Protein 5K26 (pdb70)

InterPro domains:
  IPR000719 Protein kinase domain [PS50011] (117-379)
  IPR000719 Protein kinase domain [SM00220] (117-379)
  IPR001245 Serine-threonine/tyrosine-protein kinase, catalytic domain [PF07714] (118-376)
  IPR001245 Serine-threonine/tyrosine-protein kinase, catalytic domain [PR00109] (193-206)
  IPR001245 Serine-threonine/tyrosine-protein kinase, catalytic domain [PR00109] (231-249)
  IPR001245 Serine-threonine/tyrosine-protein kinase, catalytic domain [PR00109] (284-294)
  IPR001245 Serine-threonine/tyrosine-protein kinase, catalytic domain [PR00109] (303-325)
  IPR001245 Serine-threonine/tyrosine-protein kinase, catalytic domain [PR00109] (347-369)
  IPR001452 SH3 domain [PF14604] (48-100)
  IPR001452 SH3 domain [PR00452] (44-54)
  IPR001452 SH3 domain [PR00452] (58-73)
  IPR001452 SH3 domain [PR00452] (80-89)
  IPR001452 SH3 domain [PR00452] (91-103)
  IPR001452 SH3 domain [PS50002] (41-105)
  IPR001452 SH3 domain [SM00326] (44-104)
  IPR008271 Serine/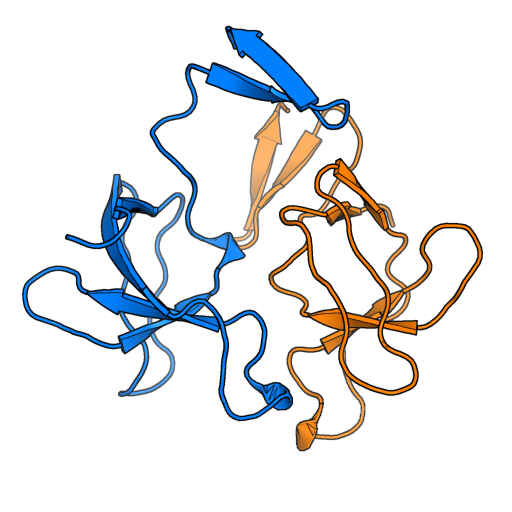threonine-protein kinase, active site [PS00108] (237-249)
  IPR011009 Protein kinase-like domain superfamily [SSF56112] (113-377)
  IPR016231 Mitogen-activated protein (MAP) kinase kinase kinase, MLK1-4 [PIRSF000556] (1-845)
  IPR017441 Protein kinase, ATP binding site [PS00107] (123-144)
  IPR035779 MLK1-3, SH3 domain [cd12059] (45-102)

GO terms:
  GO:0004672 protein kinase activity (F, TAS)
  GO:0004674 protein serine/threonine kinase activity (F, TAS)
  GO:0007254 JNK cascade (P, TAS)
  GO:0005829 cytosol (C, TAS)
  GO:0005515 protein binding (F, IPI)
  GO:0034451 centriolar satellite (C, IDA)
  GO:0005829 cytosol (C, IDA)
  GO:0004674 protein serine/threonine kinase activity (F, IDA)
  GO:0005813 centrosome (C, IDA)
  GO:0005874 microtubule (C, IDA)
  GO:0006468 protein phosphorylation (P, IDA)
  GO:0004706 JUN kinase kinase kinase activity (F, IMP)
  GO:0004709 MAP kinase kinase kinase activity (F, IMP)
  GO:0016020 membrane (C, HDA)
  GO:0044843 cell cycle G1/S phase transition (P, IMP)
  GO:0046330 positive regulation of JNK cascade (P, IMP)
  GO:0007017 microtubule-based process (P, IMP)
  GO:0007254 JNK cascade (P, IMP)
  GO:0000165 MAPK cascade (P, IMP)
  GO:0031435 mitogen-activated protein kinase kinase kinase binding (F, IPI)

Secondary structure (DSSP, 8-state):
---EEEESS-B--SSTTBPPB-TT-EEEEEES--SSGGGTTEEEEEETTEEEEEEGGGEESSSSSEEE-TTS-EEE-/-EEEE-S-B---STTBPPB-TT-EEEEEES--SSGGGTTEEEEEETTEEEEEEGGGEEE-SSSEEE-TTS-EEE-

Structure (mmCIF, N/CA/C/O backbone):
data_5K26
#
_entry.id   5K26
#
_cell.length_a   64.000
_cell.length_b   64.000
_cell.length_c   35.200
_cell.angle_alpha   90.00
_cell.angle_beta   90.00
_cell.angle_gamma   120.00
#
_symmetry.space_group_name_H-M   'P 31'
#
loop_
_entity.id
_entity.type
_entity.pdbx_description
1 polymer 'Mitogen-activated protein kinase kinase kinase 11,Chimera protein of MLK3-SH3 and MIP'
2 non-polymer '2-(N-MORPHOLINO)-ETHANESULFONIC ACID'
3 water water
#
loop_
_atom_site.group_PDB
_atom_site.id
_atom_site.type_symbol
_atom_site.label_atom_id
_atom_site.label_alt_id
_atom_site.label_comp_id
_atom_site.label_asym_id
_atom_site.label_entity_id
_atom_site.label_seq_id
_atom_site.pdbx_PDB_ins_code
_atom_site.Cartn_x
_atom_site.Cartn_y
_atom_site.Cartn_z
_atom_site.occupancy
_atom_site.B_iso_or_equiv
_atom_site.auth_seq_id
_atom_site.auth_comp_id
_atom_site.auth_asym_id
_atom_site.auth_atom_id
_atom_site.pdbx_PDB_model_num
ATOM 1 N N . ALA A 1 4 ? 37.709 55.873 9.727 1.00 44.94 42 ALA A N 1
ATOM 2 C CA . ALA A 1 4 ? 36.336 55.284 10.119 1.00 45.66 42 ALA A CA 1
ATOM 3 C C . ALA A 1 4 ? 35.478 54.420 9.025 1.00 39.49 42 ALA A C 1
ATOM 4 O O . ALA A 1 4 ? 35.671 54.363 7.789 1.00 60.11 42 ALA A O 1
ATOM 6 N N . ASN A 1 5 ? 34.425 53.840 9.531 1.00 23.65 43 ASN A N 1
ATOM 7 C CA . ASN A 1 5 ? 33.460 53.146 8.737 1.00 20.45 43 ASN A CA 1
ATOM 8 C C . ASN A 1 5 ? 32.190 53.962 8.712 1.00 16.67 43 ASN A C 1
ATOM 9 O O . ASN A 1 5 ? 31.903 54.734 9.639 1.00 17.91 43 ASN A O 1
ATOM 14 N N . PRO A 1 6 ? 31.284 53.628 7.789 1.00 17.04 44 PRO A N 1
ATOM 15 C CA . PRO A 1 6 ? 29.986 54.350 7.753 1.00 15.64 44 PRO A CA 1
ATOM 16 C C . PRO A 1 6 ? 29.137 54.057 9.031 1.00 12.96 44 PRO A C 1
ATOM 17 O O . PRO A 1 6 ? 29.129 52.926 9.505 1.00 15.42 44 PRO A O 1
ATOM 21 N N . VAL A 1 7 ? 28.436 55.084 9.476 1.00 12.06 45 VAL A N 1
ATOM 22 C CA . VAL A 1 7 ? 27.575 54.964 10.652 1.00 11.62 45 VAL A CA 1
ATOM 23 C C . VAL A 1 7 ? 26.139 55.033 10.227 1.00 10.55 45 VAL A C 1
ATOM 24 O O . VAL A 1 7 ? 25.693 56.086 9.674 1.00 12.94 45 VAL A O 1
ATOM 28 N N . TRP A 1 8 ? 25.393 54.003 10.461 1.00 10.11 46 TRP A N 1
ATOM 29 C CA . TRP A 1 8 ? 23.997 53.913 10.148 1.00 10.86 46 TRP A CA 1
ATOM 30 C C . TRP A 1 8 ? 23.118 54.078 11.411 1.00 10.85 46 TRP A C 1
ATOM 31 O O . TRP A 1 8 ? 23.732 54.029 12.575 1.00 14.70 46 TRP A O 1
ATOM 42 N N . THR A 1 9 ? 21.871 54.306 11.34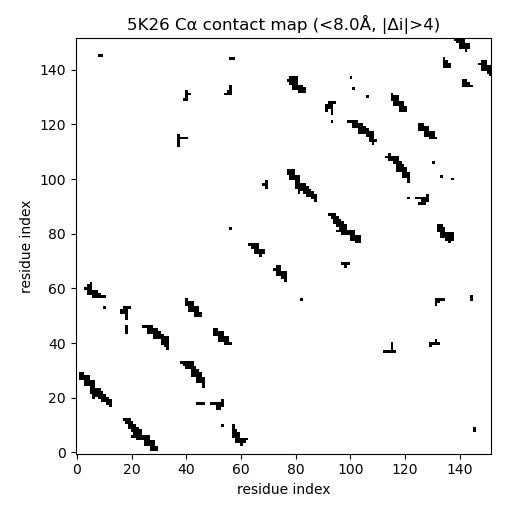1 1.00 10.86 47 THR A N 1
ATOM 43 C CA . THR A 1 9 ? 20.980 54.518 12.490 1.00 12.08 47 THR A CA 1
ATOM 44 C C . THR A 1 9 ? 19.956 53.486 12.527 1.00 11.25 47 THR A C 1
ATOM 45 O O . THR A 1 9 ? 19.266 53.183 11.541 1.00 11.85 47 THR A O 1
ATOM 49 N N . ALA A 1 10 ? 19.707 52.891 13.712 1.00 11.05 48 ALA A N 1
ATOM 50 C CA . ALA A 1 10 ? 18.674 51.901 13.840 1.00 10.69 48 ALA A CA 1
ATOM 51 C C . ALA A 1 10 ? 17.296 52.550 13.772 1.00 10.46 48 ALA A C 1
ATOM 52 O O . ALA A 1 10 ? 16.983 53.561 14.458 1.00 11.86 48 ALA A O 1
ATOM 54 N N . LEU A 1 11 ? 16.442 51.977 12.921 1.00 10.67 49 LEU A N 1
ATOM 55 C CA . LEU A 1 11 ? 15.085 52.383 12.701 1.00 12.57 49 LEU A CA 1
ATOM 56 C C . LEU A 1 11 ? 14.103 51.776 13.751 1.00 11.46 49 LEU A C 1
ATOM 57 O O . LEU A 1 11 ? 13.110 52.396 14.059 1.00 14.04 49 LEU A O 1
ATOM 62 N N . PHE A 1 12 ? 14.423 50.581 14.194 1.00 11.20 50 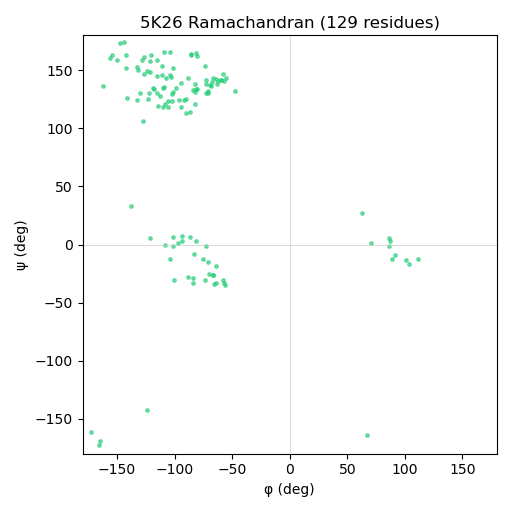PHE A N 1
ATOM 63 C CA . PHE A 1 12 ? 13.527 49.827 15.068 1.00 12.82 50 PHE A CA 1
ATOM 64 C C . PHE A 1 12 ? 14.393 49.104 16.082 1.00 11.83 50 PHE A C 1
ATOM 65 O O . PHE A 1 12 ? 15.557 48.819 15.826 1.00 12.85 50 PHE A O 1
ATOM 73 N N . ASP A 1 13 ? 13.755 48.648 17.175 1.00 12.82 51 ASP A N 1
ATOM 74 C CA . ASP A 1 13 ? 14.439 47.776 18.084 1.00 12.02 51 ASP A CA 1
ATOM 75 C C . ASP A 1 13 ? 14.632 46.378 17.523 1.00 12.93 51 ASP A C 1
ATOM 76 O O . ASP A 1 13 ? 13.715 45.896 16.739 1.00 15.64 51 ASP A O 1
ATOM 81 N N . TYR A 1 14 ? 15.740 45.739 17.765 1.00 11.80 52 TYR A N 1
ATOM 82 C CA . TYR A 1 14 ? 15.980 44.389 17.411 1.00 12.24 52 TYR A CA 1
ATOM 83 C C . TYR A 1 14 ? 16.524 43.650 18.687 1.00 11.16 52 TYR A C 1
ATOM 84 O O . TYR A 1 14 ? 17.552 44.095 19.188 1.00 12.32 52 TYR A O 1
ATOM 93 N N . GLU A 1 15 ? 15.891 42.554 18.913 1.00 12.10 53 GLU A N 1
ATOM 94 C CA . GLU A 1 15 ? 16.358 41.700 20.114 1.00 13.09 53 GLU A CA 1
ATOM 95 C C . GLU A 1 15 ? 17.067 40.427 19.529 1.00 13.32 53 GLU A C 1
ATOM 96 O O . GLU A 1 15 ? 16.439 39.679 18.790 1.00 16.38 53 GLU A O 1
ATOM 102 N N . PRO A 1 16 ? 18.345 40.234 19.888 1.00 13.07 54 PRO A N 1
ATOM 103 C CA . PRO A 1 16 ? 19.043 39.063 19.378 1.00 15.70 54 PRO A CA 1
ATOM 104 C C . PRO A 1 16 ? 18.375 37.719 19.733 1.00 16.36 54 PRO A C 1
ATOM 105 O O . PRO A 1 16 ? 17.892 37.588 20.846 1.00 18.59 54 PRO A O 1
ATOM 109 N N . SER A 1 17 ? 18.525 36.797 18.810 1.00 18.47 55 SER A N 1
ATOM 110 C CA . SER A 1 17 ? 18.101 35.440 18.964 1.00 22.63 55 SER A CA 1
ATOM 111 C C . SER A 1 17 ? 19.275 34.540 19.231 1.00 30.37 55 SER A C 1
ATOM 112 O O . SER A 1 17 ? 19.069 33.418 19.609 1.00 42.81 55 SER A O 1
ATOM 115 N N . GLY A 1 18 ? 20.474 35.018 19.046 1.00 24.93 56 GLY A N 1
ATOM 116 C CA . GLY A 1 18 ? 21.685 34.286 19.355 1.00 34.64 56 GLY A CA 1
ATOM 117 C C . GLY A 1 18 ? 22.795 35.213 19.885 1.00 26.37 56 GLY A C 1
ATOM 118 O O . GLY A 1 18 ? 22.769 36.440 19.726 1.00 23.00 56 GLY A O 1
ATOM 119 N N . GLN A 1 19 ? 23.878 34.576 20.300 1.00 25.43 57 GLN A N 1
ATOM 120 C CA A GLN A 1 19 ? 24.923 35.362 21.000 0.50 26.30 57 GLN A CA 1
ATOM 121 C CA B GLN A 1 19 ? 24.954 35.227 20.966 0.50 26.22 57 GLN A CA 1
ATOM 122 C C . GLN A 1 19 ? 25.819 36.175 20.115 1.00 25.68 57 GLN A C 1
ATOM 123 O O . GLN A 1 19 ? 26.357 37.170 20.570 1.00 38.09 57 GLN A O 1
ATOM 134 N N . ASP A 1 20 ? 25.859 35.822 18.797 1.00 19.17 58 ASP A N 1
ATOM 135 C CA . ASP A 1 20 ? 26.582 36.599 17.829 1.00 17.85 58 ASP A CA 1
ATOM 136 C C . ASP A 1 20 ? 25.843 37.825 17.258 1.00 14.00 58 ASP A C 1
ATOM 137 O O . ASP A 1 20 ? 26.370 38.609 16.524 1.00 13.52 58 ASP A O 1
ATOM 142 N N . GLU A 1 21 ? 24.573 37.938 17.582 1.00 14.00 59 GLU A N 1
ATOM 143 C CA . GLU A 1 21 ? 23.715 39.016 17.078 1.00 12.23 59 GLU A CA 1
ATOM 144 C C . GLU A 1 21 ? 23.751 40.258 17.938 1.00 12.32 59 GLU A C 1
ATOM 145 O O . GLU A 1 21 ? 23.922 40.121 19.196 1.00 16.54 59 GLU A O 1
ATOM 151 N N . LEU A 1 22 ? 23.704 41.430 17.424 1.00 12.75 60 LEU A N 1
ATOM 152 C CA . LEU A 1 22 ? 23.779 42.691 18.083 1.00 12.75 60 LEU A CA 1
ATOM 153 C C . LEU A 1 22 ? 22.449 43.218 18.340 1.00 13.30 60 LEU A C 1
ATOM 154 O O . LEU A 1 22 ? 21.637 43.433 17.455 1.00 14.76 60 LEU A O 1
ATOM 159 N N . ALA A 1 23 ? 22.160 43.537 19.630 1.00 13.18 61 ALA A N 1
ATOM 160 C CA . ALA A 1 23 ? 20.995 44.172 19.978 1.00 12.42 61 ALA A CA 1
ATOM 161 C C . ALA A 1 23 ? 20.921 45.599 19.476 1.00 12.95 61 ALA A C 1
ATOM 162 O O . ALA A 1 23 ? 21.884 46.330 19.622 1.00 15.96 61 ALA A O 1
ATOM 164 N N . LEU A 1 24 ? 19.743 46.012 18.935 1.00 11.49 62 LEU A N 1
ATOM 165 C CA . LEU A 1 24 ? 19.581 47.398 18.524 1.00 11.74 62 LEU A CA 1
ATOM 166 C C . LEU A 1 24 ? 18.375 48.006 19.224 1.00 11.15 62 LEU A C 1
ATOM 167 O O . LEU A 1 24 ? 17.421 47.314 19.441 1.00 12.00 62 LEU A O 1
ATOM 172 N N . ARG A 1 25 ? 18.467 49.296 19.464 1.00 11.34 63 ARG A N 1
ATOM 173 C CA . ARG A 1 25 ? 17.300 50.070 19.859 1.00 11.84 63 ARG A CA 1
ATOM 174 C C . ARG A 1 25 ? 17.178 51.291 18.897 1.00 11.21 63 ARG A C 1
ATOM 175 O O . ARG A 1 25 ? 18.190 51.842 18.499 1.00 11.73 63 ARG A O 1
ATOM 183 N N . LYS A 1 26 ? 15.946 51.632 18.680 1.00 12.28 64 LYS A N 1
ATOM 184 C CA . LYS A 1 26 ? 15.678 52.758 17.782 1.00 13.21 64 LYS A CA 1
ATOM 185 C C . LYS A 1 26 ? 16.525 53.921 18.109 1.00 12.85 64 LYS A C 1
ATOM 186 O O . LYS A 1 26 ? 16.553 54.350 19.269 1.00 15.53 64 LYS A O 1
ATOM 192 N N . GLY A 1 27 ? 17.181 54.538 17.092 1.00 13.16 65 GLY A N 1
ATOM 193 C CA . GLY A 1 27 ? 18.061 55.640 17.278 1.00 14.58 65 GLY A CA 1
ATOM 194 C C . GLY A 1 27 ? 19.500 55.325 17.550 1.00 14.50 65 GLY A C 1
ATOM 195 O O . GLY A 1 27 ? 20.308 56.245 17.455 1.00 17.72 65 GLY A O 1
ATOM 196 N N . ASP A 1 28 ? 19.858 54.086 17.857 1.00 13.26 66 ASP A N 1
ATOM 197 C CA . ASP A 1 28 ? 21.239 53.737 18.030 1.00 13.18 66 ASP A CA 1
ATOM 198 C C . ASP A 1 28 ? 22.051 54.044 16.814 1.00 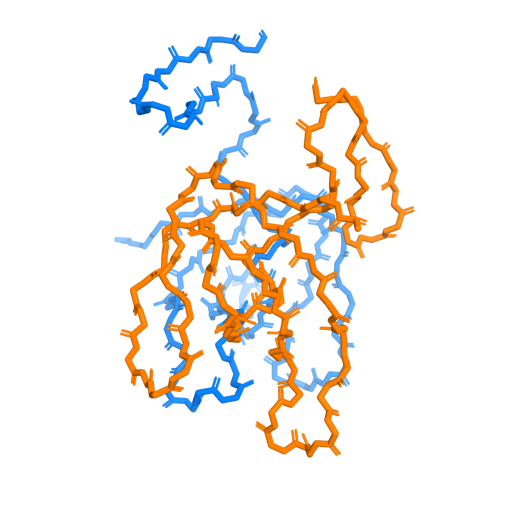12.81 66 ASP A C 1
ATOM 199 O O . ASP A 1 28 ? 21.631 53.719 15.663 1.00 13.71 66 ASP A O 1
ATOM 204 N N . ARG A 1 29 ? 23.249 54.535 16.961 1.00 13.23 67 ARG A N 1
ATOM 205 C CA . ARG A 1 29 ? 24.215 54.690 15.875 1.00 12.82 67 ARG A CA 1
ATOM 206 C C . ARG A 1 29 ? 25.063 53.472 15.805 1.00 13.45 67 ARG A C 1
ATOM 207 O O . ARG A 1 29 ? 25.603 53.003 16.796 1.00 18.90 67 ARG A O 1
ATOM 215 N N . VAL A 1 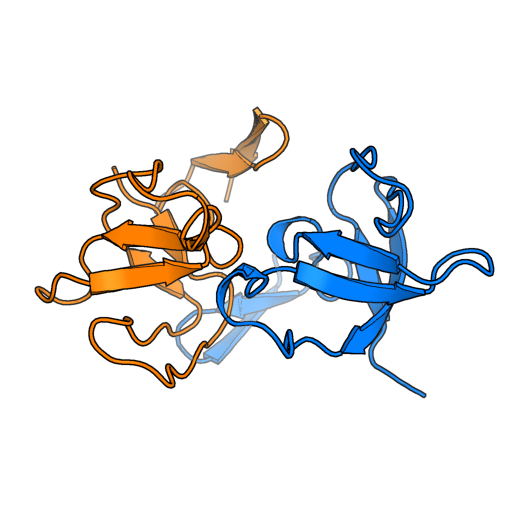30 ? 25.119 52.834 14.653 1.00 11.13 68 VAL A N 1
ATOM 216 C CA . VAL A 1 30 ? 25.744 51.645 14.420 1.00 10.87 68 VAL A CA 1
ATOM 217 C C . VAL A 1 30 ? 26.915 51.797 13.472 1.00 10.76 68 VAL A C 1
ATOM 218 O O . VAL A 1 30 ? 26.648 52.205 12.261 1.00 12.33 68 VAL A O 1
ATOM 222 N N . GLU A 1 31 ? 28.151 51.514 13.775 1.00 11.13 69 GLU A N 1
ATOM 223 C CA . GLU A 1 31 ? 29.244 51.553 12.831 1.00 10.96 69 GLU A CA 1
ATOM 224 C C . GLU A 1 31 ? 29.195 50.238 12.095 1.00 12.06 69 GLU A C 1
ATOM 225 O O . GLU A 1 31 ? 29.298 49.176 12.660 1.00 12.73 69 GLU A O 1
ATOM 231 N N . VAL A 1 32 ? 29.048 50.333 10.760 1.00 11.83 70 VAL A N 1
ATOM 232 C CA . VAL A 1 32 ? 28.928 49.156 9.936 1.00 11.34 70 VAL A CA 1
ATOM 233 C C . VAL A 1 32 ? 30.280 48.675 9.469 1.00 12.23 70 VAL A C 1
ATOM 234 O O . VAL A 1 32 ? 30.950 49.368 8.705 1.00 16.26 70 VAL A O 1
ATOM 238 N N . LEU A 1 33 ? 30.698 47.523 9.931 1.00 11.82 71 LEU A N 1
ATOM 239 C CA . LEU A 1 33 ? 31.968 46.971 9.627 1.00 11.81 71 LEU A CA 1
ATOM 240 C C . LEU A 1 33 ? 32.000 46.116 8.373 1.00 12.79 71 LEU A C 1
ATOM 241 O O . LEU A 1 33 ? 33.056 46.027 7.743 1.00 14.63 71 LEU A O 1
ATOM 246 N N . SER A 1 34 ? 30.891 45.496 8.002 1.00 11.88 72 SER A N 1
ATOM 247 C CA . SER A 1 34 ? 30.807 44.708 6.771 1.00 11.84 72 SER A CA 1
ATOM 248 C C . SER A 1 34 ? 29.373 44.520 6.432 1.00 11.74 72 SER A C 1
ATOM 249 O O . SER A 1 34 ? 28.571 44.187 7.275 1.00 12.45 72 SER A O 1
ATOM 252 N N . ARG A 1 35 ? 29.053 44.698 5.135 1.00 12.00 73 ARG A N 1
ATOM 253 C CA . ARG A 1 35 ? 27.774 44.402 4.634 1.00 12.27 73 ARG A CA 1
ATOM 254 C C . ARG A 1 35 ? 27.669 43.066 3.883 1.00 13.88 73 ARG A C 1
ATOM 255 O O . ARG A 1 35 ? 26.557 42.754 3.363 1.00 15.20 73 ARG A O 1
ATOM 263 N N . ASP A 1 36 ? 28.728 42.269 3.889 1.00 14.20 74 ASP A N 1
ATOM 264 C CA . ASP A 1 36 ? 28.846 41.111 3.002 1.00 15.83 74 ASP A CA 1
ATOM 265 C C . ASP A 1 36 ? 29.167 39.885 3.880 1.00 15.03 74 ASP A C 1
ATOM 266 O O . ASP A 1 36 ? 30.259 39.694 4.357 1.00 16.88 74 ASP A O 1
ATOM 271 N N . ALA A 1 37 ? 28.164 38.991 4.086 1.00 15.99 75 ALA A N 1
ATOM 272 C CA . ALA A 1 37 ? 28.385 37.787 4.789 1.00 16.46 75 ALA A CA 1
ATOM 273 C C . ALA A 1 37 ? 29.296 36.866 3.994 1.00 17.94 75 ALA A C 1
ATOM 274 O O . ALA A 1 37 ? 29.159 36.714 2.781 1.00 20.24 75 ALA A O 1
ATOM 276 N N . ALA A 1 38 ? 30.208 36.208 4.675 1.00 19.72 76 ALA A N 1
ATOM 277 C CA . ALA A 1 38 ? 31.057 35.188 3.992 1.00 19.99 76 ALA A CA 1
ATOM 278 C C . ALA A 1 38 ? 30.260 34.013 3.532 1.00 18.67 76 ALA A C 1
ATOM 279 O O . ALA A 1 38 ? 30.645 33.417 2.526 1.00 26.83 76 ALA A O 1
ATOM 281 N N . ILE A 1 39 ? 29.227 33.647 4.284 1.00 19.85 77 ILE A N 1
ATOM 282 C CA . ILE A 1 39 ? 28.359 32.450 3.994 1.00 19.66 77 ILE A CA 1
ATOM 283 C C . ILE A 1 39 ? 27.060 32.964 3.376 1.00 19.37 77 ILE A C 1
ATOM 284 O O . ILE A 1 39 ? 26.367 33.824 4.007 1.00 19.26 77 ILE A O 1
ATOM 289 N N . SER A 1 40 ? 26.711 32.489 2.182 1.00 20.01 78 SER A N 1
ATOM 290 C CA . SER A 1 40 ? 25.560 33.044 1.378 1.00 19.88 78 SER A CA 1
ATOM 291 C C . SER A 1 40 ? 24.255 32.968 2.199 1.00 17.44 78 SER A C 1
ATOM 292 O O . SER A 1 40 ? 23.470 33.912 2.103 1.00 16.08 78 SER A O 1
ATOM 295 N N . GLY A 1 41 ? 24.082 31.928 3.066 1.00 19.29 79 GLY A N 1
ATOM 296 C CA . GLY A 1 41 ? 22.879 31.875 3.796 1.00 18.77 79 GLY A CA 1
ATOM 297 C C . GLY A 1 41 ? 22.677 32.996 4.746 1.00 19.04 79 GLY A C 1
ATOM 298 O O . GLY A 1 41 ? 21.554 33.201 5.210 1.00 21.86 79 GLY A O 1
ATOM 299 N N . ASP A 1 42 ? 23.761 33.706 5.101 1.00 16.28 80 ASP A N 1
ATOM 300 C CA . ASP A 1 42 ? 23.717 34.832 6.028 1.00 14.74 80 ASP A CA 1
ATOM 301 C C . ASP A 1 42 ? 23.561 36.205 5.329 1.00 12.87 80 ASP A C 1
ATOM 302 O O . ASP A 1 42 ? 23.549 37.228 6.002 1.00 13.72 80 ASP A O 1
ATOM 307 N N . GLU A 1 43 ? 23.428 36.211 3.991 1.00 12.89 81 GLU A N 1
ATOM 308 C CA . GLU A 1 43 ? 23.337 37.478 3.278 1.00 11.85 81 GLU A CA 1
ATOM 309 C C . GLU A 1 43 ? 22.119 38.241 3.798 1.00 11.58 81 GLU A C 1
ATOM 310 O O . GLU A 1 43 ? 21.068 37.637 3.999 1.00 13.19 81 GLU A O 1
ATOM 316 N N . GLY A 1 44 ? 22.277 39.529 3.924 1.00 11.70 82 GLY A N 1
ATOM 317 C CA . GLY A 1 44 ? 21.213 40.328 4.461 1.00 11.70 82 GLY A CA 1
ATOM 318 C C . GLY A 1 44 ? 21.494 40.748 5.972 1.00 10.55 82 GLY A C 1
ATOM 319 O O . GLY A 1 44 ? 20.871 41.631 6.410 1.00 12.92 82 GLY A O 1
ATOM 320 N N . TRP A 1 45 ? 22.425 40.044 6.575 1.00 10.28 83 TRP A N 1
ATOM 321 C CA . TRP A 1 45 ? 22.915 40.377 7.923 1.00 10.26 83 TRP A CA 1
ATOM 322 C C . TRP A 1 45 ? 24.179 41.054 7.787 1.00 9.85 83 TRP A C 1
ATOM 323 O O . TRP A 1 45 ? 25.094 40.608 7.006 1.00 10.99 83 TRP A O 1
ATOM 334 N N . TRP A 1 46 ? 24.366 42.204 8.458 1.00 9.80 84 TRP A N 1
ATOM 335 C CA . TRP A 1 46 ? 25.503 43.002 8.380 1.00 10.20 84 TRP A CA 1
ATOM 336 C C . TRP A 1 46 ? 26.318 42.964 9.774 1.00 10.22 84 TRP A C 1
ATOM 337 O O . TRP A 1 46 ? 25.626 42.677 10.796 1.00 11.40 84 TRP A O 1
ATOM 348 N N . ALA A 1 47 ? 27.558 43.179 9.777 1.00 10.40 85 ALA A N 1
ATOM 349 C CA . ALA A 1 47 ? 28.333 43.252 11.066 1.00 10.59 85 ALA A CA 1
ATOM 350 C C . ALA A 1 47 ? 28.505 44.672 11.388 1.00 10.73 85 ALA A C 1
ATOM 351 O O . ALA A 1 47 ? 28.874 45.534 10.617 1.00 11.28 85 ALA A O 1
ATOM 353 N N . GLY A 1 48 ? 28.231 44.954 12.723 1.00 11.39 86 GLY A N 1
ATOM 354 C CA . GLY A 1 48 ? 28.338 46.307 13.183 1.00 12.66 86 GLY A CA 1
ATOM 355 C C . GLY A 1 48 ? 28.797 46.436 14.660 1.00 10.62 86 GLY A C 1
ATOM 356 O O . GLY A 1 48 ? 28.911 45.375 15.328 1.00 11.23 86 GLY A O 1
ATOM 357 N N . GLN A 1 49 ? 29.019 47.633 15.013 1.00 11.52 87 GLN A N 1
ATOM 358 C CA . GLN A 1 49 ? 29.468 47.926 16.417 1.00 11.22 87 GLN A CA 1
ATOM 359 C C . GLN A 1 49 ? 28.595 48.978 16.945 1.00 12.43 87 GLN A C 1
ATOM 360 O O . GLN A 1 49 ? 28.389 50.024 16.397 1.00 12.73 87 GLN A O 1
ATOM 366 N N A VAL A 1 50 ? 28.149 48.737 18.235 0.50 12.92 88 VAL A N 1
ATOM 367 N N B VAL A 1 50 ? 28.109 48.723 18.221 0.50 12.94 88 VAL A N 1
ATOM 368 C CA A VAL A 1 50 ? 27.392 49.702 19.015 0.50 14.03 88 VAL A CA 1
ATOM 369 C CA B VAL A 1 50 ? 27.279 49.668 18.938 0.50 14.58 88 VAL A CA 1
ATOM 370 C C A VAL A 1 50 ? 27.824 49.510 20.504 0.50 13.19 88 VAL A C 1
ATOM 371 C C B VAL A 1 50 ? 27.867 49.621 20.348 0.50 14.02 88 VAL A C 1
ATOM 372 O O A VAL A 1 50 ? 27.885 48.397 20.939 0.50 14.42 88 VAL A O 1
ATOM 373 O O B VAL A 1 50 ? 27.927 48.549 20.956 0.50 14.37 88 VAL A O 1
ATOM 380 N N A GLY A 1 51 ? 28.058 50.561 21.256 0.50 16.50 89 GLY A N 1
ATOM 381 N N B GLY A 1 51 ? 28.305 50.812 20.754 0.50 17.21 89 GLY A N 1
ATOM 382 C CA A GLY A 1 51 ? 28.218 50.309 22.718 0.50 20.97 89 GLY A CA 1
ATOM 383 C CA B GLY A 1 51 ? 29.186 50.963 21.966 0.50 23.36 89 GLY A CA 1
ATOM 384 C C A GLY A 1 51 ? 29.379 49.377 23.122 0.50 16.23 89 GLY A C 1
ATOM 385 C C B GLY A 1 51 ? 30.282 49.927 21.893 0.50 17.87 89 GLY A C 1
ATOM 386 O O A GLY A 1 51 ? 29.320 48.632 24.120 0.50 17.52 89 GLY A O 1
ATOM 387 O O B GLY A 1 51 ? 31.048 49.714 20.933 0.50 17.22 89 GLY A O 1
ATOM 388 N N A GLY A 1 52 ? 30.457 49.355 22.354 0.50 16.27 90 GLY A N 1
ATOM 389 N N B GLY A 1 52 ? 30.432 49.149 22.910 0.50 16.81 90 GLY A N 1
ATOM 390 C CA A GLY A 1 52 ? 31.498 48.379 22.720 0.50 16.13 90 GLY A CA 1
ATOM 391 C CA B GLY A 1 52 ? 31.561 48.296 22.796 0.50 14.64 90 GLY A CA 1
ATOM 392 C C A GLY A 1 52 ? 31.283 46.949 22.258 0.50 12.93 90 GLY A C 1
ATOM 393 C C B GLY A 1 52 ? 31.327 46.925 22.255 0.50 12.72 90 GLY A C 1
ATOM 394 O O A GLY A 1 52 ? 32.165 46.147 22.331 0.50 15.72 90 GLY A O 1
ATOM 395 O O B GLY A 1 52 ? 32.254 46.125 22.319 0.50 16.12 90 GLY A O 1
ATOM 396 N N . GLN A 1 53 ? 30.119 46.650 21.733 1.00 12.74 91 GLN A N 1
ATOM 397 C CA . GLN A 1 53 ? 29.839 45.327 21.247 1.00 12.58 91 GLN A CA 1
ATOM 398 C C . GLN A 1 53 ? 29.882 45.243 19.694 1.00 12.06 91 GLN A C 1
ATOM 399 O O . GLN A 1 53 ? 29.474 46.208 19.041 1.00 12.78 91 GLN A O 1
ATOM 405 N N . VAL A 1 54 ? 30.310 44.099 19.241 1.00 12.15 92 VAL A N 1
ATOM 406 C CA . VAL A 1 54 ? 30.319 43.805 17.771 1.00 12.11 92 VAL A CA 1
ATOM 407 C C . VAL A 1 54 ? 29.501 42.579 17.557 1.00 11.73 92 VAL A C 1
ATOM 408 O O . VAL A 1 54 ? 29.658 41.551 18.175 1.00 15.05 92 VAL A O 1
ATOM 412 N N . GLY A 1 55 ? 28.540 42.639 16.588 1.00 11.22 93 GLY A N 1
ATOM 413 C CA . GLY A 1 55 ? 27.789 41.497 16.257 1.00 11.18 93 GLY A CA 1
ATOM 414 C C . GLY A 1 55 ? 27.047 41.747 14.892 1.00 10.88 93 GLY A C 1
ATOM 415 O O . GLY A 1 55 ? 27.257 42.787 14.277 1.00 13.07 93 GLY A O 1
ATOM 416 N N . ILE A 1 56 ? 26.218 40.810 14.584 1.00 10.60 94 ILE A N 1
ATOM 417 C CA . ILE A 1 56 ? 25.456 40.879 13.305 1.00 10.38 94 ILE A CA 1
ATOM 418 C C . ILE A 1 56 ? 24.101 41.322 13.541 1.00 10.74 94 ILE A C 1
ATOM 419 O O . ILE A 1 56 ? 23.451 41.033 14.590 1.00 12.40 94 ILE A O 1
ATOM 424 N N . PHE A 1 57 ? 23.419 41.990 12.587 1.00 10.77 95 PHE A N 1
ATOM 425 C CA . PHE A 1 57 ? 22.150 42.500 12.735 1.00 10.96 95 PHE A CA 1
ATOM 426 C C . PHE A 1 57 ? 21.358 42.524 11.367 1.00 9.91 95 PHE A C 1
ATOM 427 O O . PHE A 1 57 ? 22.127 42.527 10.298 1.00 10.37 95 PHE A O 1
ATOM 435 N N . PRO A 1 58 ? 20.129 42.569 11.370 1.00 10.14 96 PRO A N 1
ATOM 436 C CA . PRO A 1 58 ? 19.417 42.534 10.013 1.00 10.94 96 PRO A CA 1
ATOM 437 C C . PRO A 1 58 ? 19.475 43.916 9.482 1.00 10.01 96 PRO A C 1
ATOM 438 O O . PRO A 1 58 ? 19.070 44.948 10.004 1.00 11.10 96 PRO A O 1
ATOM 442 N N . SER A 1 59 ? 19.853 43.953 8.138 1.00 10.15 97 SER A N 1
ATOM 443 C CA . SER A 1 59 ? 20.086 45.221 7.445 1.00 10.43 97 SER A CA 1
ATOM 444 C C . SER A 1 59 ? 18.824 46.033 7.283 1.00 10.20 97 SER A C 1
ATOM 445 O O . SER A 1 59 ? 19.009 47.211 7.172 1.00 11.54 97 SER A O 1
ATOM 448 N N . ASN A 1 60 ? 17.703 45.441 7.254 1.00 9.60 98 ASN A N 1
ATOM 449 C CA . ASN A 1 60 ? 16.495 46.168 7.098 1.00 10.87 98 ASN A CA 1
ATOM 450 C C . ASN A 1 60 ? 15.981 47.012 8.307 1.00 10.13 98 ASN A C 1
ATOM 451 O O . ASN A 1 60 ? 15.046 47.666 8.324 1.00 11.47 98 ASN A O 1
ATOM 456 N N . TYR A 1 61 ? 16.835 46.885 9.404 1.00 9.49 99 TYR A N 1
ATOM 457 C CA . TYR A 1 61 ? 16.579 47.634 10.665 1.00 9.01 99 TYR A CA 1
ATOM 458 C C . TYR A 1 61 ? 17.350 48.843 10.742 1.00 10.06 99 TYR A C 1
ATOM 459 O O . TYR A 1 61 ? 17.212 49.577 11.758 1.00 11.72 99 TYR A O 1
ATOM 468 N N . VAL A 1 62 ? 18.179 49.234 9.767 1.00 10.26 100 VAL A N 1
ATOM 469 C CA . VAL A 1 62 ? 18.971 50.409 9.835 1.00 10.69 100 VAL A CA 1
ATOM 470 C C . VAL A 1 62 ? 18.740 51.295 8.580 1.00 10.78 100 VAL A C 1
ATOM 471 O O . VAL A 1 62 ? 18.322 50.797 7.526 1.00 13.14 100 VAL A O 1
ATOM 475 N N . SER A 1 63 ? 19.090 52.542 8.662 1.00 11.02 101 SER A N 1
ATOM 476 C CA A SER A 1 63 ? 19.004 53.519 7.582 0.50 12.55 101 SER A CA 1
ATOM 477 C CA B SER A 1 63 ? 19.080 53.422 7.519 0.50 11.80 101 SER A CA 1
ATOM 478 C C . SER A 1 63 ? 20.161 54.446 7.670 1.00 11.65 101 SER A C 1
ATOM 479 O O . SER A 1 63 ? 20.827 54.632 8.704 1.00 12.52 101 SER A O 1
ATOM 484 N N . ARG A 1 64 ? 20.413 55.185 6.591 1.00 12.92 102 ARG A N 1
ATOM 485 C CA . ARG A 1 64 ? 21.407 56.220 6.568 1.00 13.67 102 ARG A CA 1
ATOM 486 C C . ARG A 1 64 ? 20.793 57.500 7.049 1.00 13.78 102 ARG A C 1
ATOM 487 O O . ARG A 1 64 ? 19.918 58.064 6.383 1.00 16.70 102 ARG A O 1
ATOM 495 N N . GLY A 1 65 ? 21.250 57.970 8.184 1.00 12.91 103 GLY A N 1
ATOM 496 C CA . GLY A 1 65 ? 20.731 59.171 8.748 1.00 15.08 103 GLY A CA 1
ATOM 497 C C . GLY A 1 65 ? 19.246 59.068 9.217 1.00 18.26 103 GLY A C 1
ATOM 498 O O . GLY A 1 65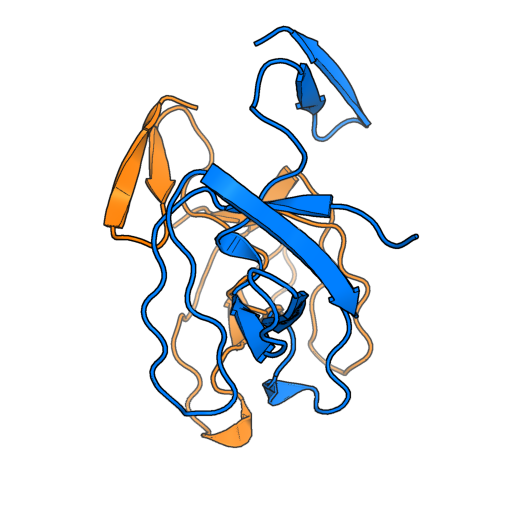 ? 18.727 57.965 9.383 1.00 22.27 103 GLY A O 1
ATOM 499 N N . GLY A 1 66 ? 18.688 60.247 9.421 1.00 19.85 104 GLY A N 1
ATOM 500 C CA . GLY A 1 66 ? 17.453 60.362 10.098 1.00 28.81 104 GLY A CA 1
ATOM 501 C C . GLY A 1 66 ? 16.250 60.570 9.302 1.00 26.75 104 GLY A C 1
ATOM 502 O O . GLY A 1 66 ? 15.209 60.740 9.884 1.00 39.28 104 GLY A O 1
ATOM 503 N N . GLY A 1 67 ? 16.349 60.674 8.007 1.00 25.55 105 GLY A N 1
ATOM 504 C CA . GLY A 1 67 ? 15.112 60.764 7.188 1.00 29.32 105 GLY A CA 1
ATOM 505 C C . GLY A 1 67 ? 14.763 62.059 6.476 1.00 27.47 105 GLY A C 1
ATOM 506 O O . GLY A 1 67 ? 14.000 62.031 5.488 1.00 30.67 105 GLY A O 1
ATOM 507 N N . ALA A 1 68 ? 15.440 63.147 6.811 1.00 22.83 106 ALA A N 1
ATOM 508 C CA . ALA A 1 68 ? 15.140 64.428 6.218 1.00 22.99 106 ALA A CA 1
ATOM 509 C C . ALA A 1 68 ? 15.391 64.511 4.722 1.00 22.33 106 ALA A C 1
ATOM 510 O O . ALA A 1 68 ? 14.674 65.241 4.048 1.00 22.59 106 ALA A O 1
ATOM 512 N N . ILE A 1 69 ? 16.382 63.805 4.206 1.00 18.66 107 ILE A N 1
ATOM 513 C CA . ILE A 1 69 ? 16.703 63.714 2.819 1.00 19.12 107 ILE A CA 1
ATOM 514 C C . ILE A 1 69 ? 16.486 62.285 2.375 1.00 18.83 107 ILE A C 1
ATOM 515 O O . ILE A 1 69 ? 16.860 61.340 3.048 1.00 23.71 107 ILE A O 1
ATOM 520 N N . ARG A 1 70 ? 15.757 62.112 1.267 1.00 20.32 108 ARG A N 1
ATOM 521 C CA . ARG A 1 70 ? 15.430 60.861 0.660 1.00 19.58 108 ARG A CA 1
ATOM 522 C C . ARG A 1 70 ? 16.206 60.688 -0.666 1.00 17.94 108 ARG A C 1
ATOM 523 O O . ARG A 1 70 ? 16.217 61.667 -1.490 1.00 19.04 108 ARG A O 1
ATOM 531 N N . ILE A 1 71 ? 16.779 59.529 -0.935 1.00 17.84 109 ILE A N 1
ATOM 532 C CA . ILE A 1 71 ? 17.303 59.150 -2.262 1.00 16.50 109 ILE A CA 1
ATOM 533 C C . ILE A 1 71 ? 16.286 58.401 -2.979 1.00 17.84 109 ILE A C 1
ATOM 534 O O . ILE A 1 71 ? 15.872 57.315 -2.543 1.00 21.17 109 ILE A O 1
ATOM 539 N N . ASN A 1 72 ? 15.878 58.951 -4.092 1.00 17.73 110 ASN A N 1
ATOM 540 C CA . ASN A 1 72 ? 14.783 58.358 -4.898 1.00 20.92 110 ASN A CA 1
ATOM 541 C C . ASN A 1 72 ? 15.305 57.212 -5.757 1.00 19.70 110 ASN A C 1
ATOM 542 O O . ASN A 1 72 ? 16.477 57.151 -6.033 1.00 19.27 110 ASN A O 1
ATOM 547 N N . PRO A 1 73 ? 14.401 56.361 -6.252 1.00 23.27 111 PRO A N 1
ATOM 548 C CA . PRO A 1 73 ? 14.854 55.284 -7.104 1.00 23.58 111 PRO A CA 1
ATOM 549 C C . PRO A 1 73 ? 15.627 55.698 -8.356 1.00 20.27 111 PRO A C 1
ATOM 550 O O . PRO A 1 73 ? 16.649 55.008 -8.721 1.00 25.62 111 PRO A O 1
ATOM 554 N N . ASN A 1 74 ? 15.298 56.881 -8.903 1.00 21.83 112 ASN A N 1
ATOM 555 C CA . ASN A 1 74 ? 15.988 57.371 -10.067 1.00 25.25 112 ASN A CA 1
ATOM 556 C C . ASN A 1 74 ? 17.347 58.046 -9.723 1.00 22.82 112 ASN A C 1
ATOM 557 O O . ASN A 1 74 ? 18.003 58.545 -10.617 1.00 26.04 112 ASN A O 1
ATOM 562 N N . GLY A 1 75 ? 17.785 58.059 -8.449 1.00 20.45 113 GLY A N 1
ATOM 563 C CA . GLY A 1 75 ? 19.051 58.547 -8.023 1.00 20.91 113 GLY A CA 1
ATOM 564 C C . GLY A 1 75 ? 19.115 60.031 -7.711 1.00 19.69 113 GLY A C 1
ATOM 565 O O . GLY A 1 75 ? 20.115 60.467 -7.211 1.00 21.79 113 GLY A O 1
ATOM 566 N N . THR A 1 76 ? 17.966 60.729 -7.813 1.00 18.41 114 THR A N 1
ATOM 567 C CA . THR A 1 76 ? 17.861 62.102 -7.304 1.00 16.84 114 THR A CA 1
ATOM 568 C C . THR A 1 76 ? 17.630 62.102 -5.864 1.00 15.83 114 THR A C 1
ATOM 569 O O . THR A 1 76 ? 17.268 61.086 -5.284 1.00 18.72 114 THR A O 1
ATOM 573 N N . TRP A 1 77 ? 17.826 63.279 -5.239 1.00 15.52 115 TRP A N 1
ATOM 574 C CA . TRP A 1 77 ? 17.480 63.501 -3.860 1.00 15.34 115 TRP A CA 1
ATOM 575 C C . TRP A 1 77 ? 16.305 64.456 -3.685 1.00 14.60 115 TRP A C 1
ATOM 576 O O . TRP A 1 77 ? 16.204 65.420 -4.463 1.00 16.00 115 TRP A O 1
ATOM 587 N N . SER A 1 78 ? 15.506 64.195 -2.669 1.00 15.75 116 SER A N 1
ATOM 588 C CA . SER A 1 78 ? 14.434 65.032 -2.297 1.00 16.94 116 SER A CA 1
ATOM 589 C C . SER A 1 78 ? 14.426 65.330 -0.798 1.00 18.66 116 SER A C 1
ATOM 590 O O . SER A 1 78 ? 14.781 64.477 0.000 1.00 19.95 116 SER A O 1
ATOM 593 N N . ARG A 1 79 ? 13.924 66.490 -0.452 1.00 20.82 117 ARG A N 1
ATOM 594 C CA . ARG A 1 79 ? 13.534 66.753 0.936 1.00 22.15 117 ARG A CA 1
ATOM 595 C C . ARG A 1 79 ? 12.272 66.030 1.321 1.00 29.71 117 ARG A C 1
ATOM 596 O O . ARG A 1 79 ? 11.354 65.995 0.541 1.00 28.33 117 ARG A O 1
ATOM 604 N N . GLN A 1 80 ? 12.209 65.456 2.517 1.00 26.21 118 GLN A N 1
ATOM 605 C CA . GLN A 1 80 ? 10.872 64.799 2.902 1.00 38.54 118 GLN A CA 1
ATOM 606 C C . GLN A 1 80 ? 9.835 65.890 3.153 1.00 58.32 118 GLN A C 1
ATOM 607 O O . GLN A 1 80 ? 10.325 66.906 3.656 1.00 57.78 118 GLN A O 1
ATOM 613 N N . PRO B 1 6 ? 1.754 40.092 -3.562 1.00 48.30 44 PRO B N 1
ATOM 614 C CA . PRO B 1 6 ? 2.116 41.237 -2.704 1.00 27.86 44 PRO B CA 1
ATOM 615 C C . PRO B 1 6 ? 3.447 41.882 -3.120 1.00 22.29 44 PRO B C 1
ATOM 616 O O . PRO B 1 6 ? 4.467 41.122 -3.491 1.00 22.20 44 PRO B O 1
ATOM 620 N N . VAL B 1 7 ? 3.408 43.253 -3.000 1.00 24.64 45 VAL B N 1
ATOM 621 C CA . VAL B 1 7 ? 4.487 44.108 -3.532 1.00 19.23 45 VAL B CA 1
ATOM 622 C C . VAL B 1 7 ? 5.378 44.577 -2.448 1.00 16.93 45 VAL B C 1
ATOM 623 O O . VAL B 1 7 ? 4.922 45.142 -1.472 1.00 17.90 45 VAL B O 1
ATOM 627 N N . TRP B 1 8 ? 6.653 44.400 -2.650 1.00 15.18 46 TRP B N 1
ATOM 628 C CA . TRP B 1 8 ? 7.692 44.835 -1.806 1.00 13.44 46 TRP B CA 1
ATOM 629 C C . TRP B 1 8 ? 8.581 45.781 -2.616 1.00 12.70 46 TRP B C 1
ATOM 630 O O . TRP B 1 8 ? 8.557 45.757 -3.877 1.00 16.09 46 TRP B O 1
ATOM 641 N N . THR B 1 9 ? 9.415 46.564 -1.955 1.00 11.87 47 THR B N 1
ATOM 642 C CA . THR B 1 9 ? 10.372 47.441 -2.532 1.00 12.91 47 THR B CA 1
ATOM 643 C C . THR B 1 9 ? 11.721 47.084 -2.150 1.00 11.35 47 THR B C 1
ATOM 644 O O . THR B 1 9 ? 11.996 46.852 -0.943 1.00 13.32 47 THR B O 1
ATOM 648 N N . ALA B 1 10 ? 12.706 47.050 -3.080 1.00 10.91 48 ALA B N 1
ATOM 649 C CA . ALA B 1 10 ? 14.102 46.858 -2.698 1.00 10.59 48 ALA B CA 1
ATOM 650 C C . ALA B 1 10 ? 14.664 48.023 -2.013 1.00 10.83 48 ALA B C 1
ATOM 651 O O . ALA B 1 10 ? 14.505 49.177 -2.354 1.00 12.36 48 ALA B O 1
ATOM 653 N N . LEU B 1 11 ? 15.321 47.704 -0.874 1.00 11.80 49 LEU B N 1
ATOM 654 C CA . LEU B 1 11 ? 15.965 48.738 -0.035 1.00 12.06 49 LEU B CA 1
ATOM 655 C C . LEU B 1 11 ? 17.331 49.135 -0.462 1.00 13.06 49 LEU B C 1
ATOM 656 O O . LEU B 1 11 ? 17.776 50.231 -0.182 1.00 15.15 49 LEU B O 1
ATOM 661 N N . PHE B 1 12 ? 18.041 48.229 -1.091 1.00 12.28 50 PHE B N 1
ATOM 662 C CA . PHE B 1 12 ? 19.482 48.373 -1.426 1.00 13.54 50 PHE B CA 1
ATOM 663 C C . PHE B 1 12 ? 19.769 47.783 -2.764 1.00 14.69 50 PHE B C 1
ATOM 664 O O . PHE B 1 12 ? 19.046 46.899 -3.223 1.00 17.58 50 PHE B O 1
ATOM 672 N N . ASP B 1 13 ? 20.805 48.327 -3.422 1.00 16.46 51 ASP B N 1
ATOM 673 C CA . ASP B 1 13 ? 21.395 47.618 -4.583 1.00 16.16 51 ASP B CA 1
ATOM 674 C C . ASP B 1 13 ? 21.990 46.278 -4.104 1.00 19.30 51 ASP B C 1
ATOM 675 O O . ASP B 1 13 ? 22.663 46.200 -3.076 1.00 27.51 51 ASP B O 1
ATOM 680 N N . TYR B 1 14 ? 21.784 45.221 -4.877 1.00 15.82 52 TYR B N 1
ATOM 681 C CA . TYR B 1 14 ? 22.418 43.939 -4.595 1.00 18.41 52 TYR B CA 1
ATOM 682 C C . TYR B 1 14 ? 22.829 43.307 -5.919 1.00 15.26 52 TYR B C 1
ATOM 683 O O . TYR B 1 14 ? 21.962 43.104 -6.765 1.00 16.48 52 TYR B O 1
ATOM 692 N N . GLU B 1 15 ? 24.101 42.962 -5.975 1.00 16.60 53 GLU B N 1
ATOM 693 C CA . GLU B 1 15 ? 24.628 42.246 -7.155 1.00 18.20 53 GLU B CA 1
ATOM 694 C C . GLU B 1 15 ? 24.846 40.796 -6.725 1.00 20.22 53 GLU B C 1
ATOM 695 O O . GLU B 1 15 ? 25.763 40.497 -6.042 1.00 28.77 53 GLU B O 1
ATOM 701 N N . PRO B 1 16 ? 24.107 39.967 -7.423 1.00 28.42 54 PRO B N 1
ATOM 702 C CA . PRO B 1 16 ? 24.141 38.552 -7.129 1.00 35.94 54 PRO B CA 1
ATOM 703 C C . PRO B 1 16 ? 25.377 37.903 -7.579 1.00 24.33 54 PRO B C 1
ATOM 704 O O . PRO B 1 16 ? 25.883 38.266 -8.499 1.00 26.77 54 PRO B O 1
ATOM 708 N N . SER B 1 17 ? 25.713 36.848 -6.915 1.00 26.85 55 SER B N 1
ATOM 709 C CA . SER B 1 17 ? 26.842 36.026 -7.106 1.00 29.48 55 SER B CA 1
ATOM 710 C C . SER B 1 17 ? 26.465 34.575 -6.979 1.00 32.33 55 SER B C 1
ATOM 711 O O . SER B 1 17 ? 27.250 33.840 -6.493 1.00 49.95 55 SER B O 1
ATOM 714 N N . GLY B 1 18 ? 25.274 34.170 -7.364 1.00 22.93 56 GLY B N 1
ATOM 715 C CA . GLY B 1 18 ? 24.922 32.787 -7.429 1.00 25.65 56 GLY B CA 1
ATOM 716 C C . GLY B 1 18 ? 23.834 32.561 -8.425 1.00 22.66 56 GLY B C 1
ATOM 717 O O . GLY B 1 18 ? 23.115 33.469 -8.883 1.00 20.90 56 GLY B O 1
ATOM 718 N N . GLN B 1 19 ? 23.700 31.318 -8.782 1.00 24.47 57 GLN B N 1
ATOM 719 C CA . GLN B 1 19 ? 22.699 30.911 -9.685 1.00 26.74 57 GLN B CA 1
ATOM 720 C C . GLN B 1 19 ? 21.265 31.182 -9.043 1.00 21.24 57 GLN B C 1
ATOM 721 O O . GLN B 1 19 ? 20.992 31.019 -7.887 1.00 23.67 57 GLN B O 1
ATOM 727 N N . ASP B 1 20 ? 20.348 31.583 -9.853 1.00 19.37 58 ASP B N 1
ATOM 728 C CA . ASP B 1 20 ? 18.978 31.841 -9.559 1.00 20.56 58 ASP B CA 1
ATOM 729 C C . ASP B 1 20 ? 18.774 33.127 -8.685 1.00 16.08 58 ASP B C 1
ATOM 730 O O . ASP B 1 20 ? 17.664 33.385 -8.297 1.00 16.89 58 ASP B O 1
ATOM 735 N N . GLU B 1 21 ? 19.835 33.867 -8.323 1.00 15.97 59 GLU B N 1
ATOM 736 C CA . 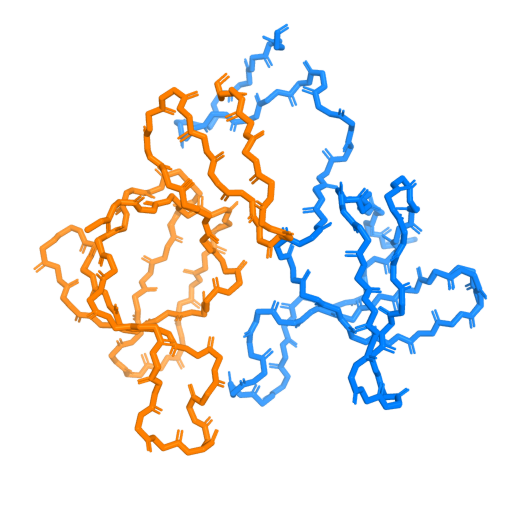GLU B 1 21 ? 19.688 35.037 -7.515 1.00 14.94 59 GLU B CA 1
ATOM 737 C C . GLU B 1 21 ? 19.339 36.273 -8.300 1.00 16.03 59 GLU B C 1
ATOM 738 O O . GLU B 1 21 ? 19.966 36.536 -9.378 1.00 23.20 59 GLU B O 1
ATOM 744 N N . LEU B 1 22 ? 18.359 37.070 -7.898 1.00 13.28 60 LEU B N 1
ATOM 745 C CA . LEU B 1 22 ? 17.917 38.279 -8.555 1.00 14.40 60 LEU B CA 1
ATOM 746 C C . LEU B 1 22 ? 18.728 39.452 -8.253 1.00 13.87 60 LEU B C 1
ATOM 747 O O . LEU B 1 22 ? 18.963 39.791 -7.101 1.00 16.78 60 LEU B O 1
ATOM 752 N N . ALA B 1 23 ? 19.077 40.212 -9.315 1.00 13.53 61 ALA B N 1
ATOM 753 C CA . ALA B 1 23 ? 19.659 41.540 -9.111 1.00 13.58 61 ALA B CA 1
ATOM 754 C C . ALA B 1 23 ? 18.608 42.448 -8.567 1.00 12.42 61 ALA B C 1
ATOM 755 O O . ALA B 1 23 ? 17.466 42.494 -8.987 1.00 13.61 61 ALA B O 1
ATOM 757 N N . LEU B 1 24 ? 19.035 43.279 -7.536 1.00 12.71 62 LEU B N 1
ATOM 758 C CA . LEU B 1 24 ? 18.189 44.331 -7.031 1.00 12.07 62 LEU B CA 1
ATOM 759 C C . LEU B 1 24 ? 18.803 45.657 -7.187 1.00 12.23 62 LEU B C 1
ATOM 760 O O . LEU B 1 24 ? 20.035 45.801 -7.008 1.00 13.98 62 LEU B O 1
ATOM 765 N N A ARG B 1 25 ? 18.005 46.629 -7.571 0.50 13.03 63 ARG B N 1
ATOM 766 N N B ARG B 1 25 ? 17.963 46.649 -7.388 0.50 12.84 63 ARG B N 1
ATOM 767 C CA A ARG B 1 25 ? 18.350 48.027 -7.383 0.50 13.53 63 ARG B CA 1
ATOM 768 C CA B ARG B 1 25 ? 18.356 48.035 -7.542 0.50 12.81 63 ARG B CA 1
ATOM 769 C C A ARG B 1 25 ? 17.408 48.694 -6.445 0.50 13.53 63 ARG B C 1
ATOM 770 C C B ARG B 1 25 ? 17.422 48.770 -6.558 0.50 13.75 63 ARG B C 1
ATOM 771 O O A ARG B 1 25 ? 16.216 48.437 -6.457 0.50 13.35 63 ARG B O 1
ATOM 772 O O B ARG B 1 25 ? 16.230 48.496 -6.508 0.50 14.71 63 ARG B O 1
ATOM 787 N N . LYS B 1 26 ? 17.971 49.616 -5.671 1.00 14.07 64 LYS B N 1
ATOM 788 C CA . LYS B 1 26 ? 17.148 50.346 -4.681 1.00 14.71 64 LYS B CA 1
ATOM 789 C C . LYS B 1 26 ? 15.910 50.912 -5.390 1.00 14.95 64 LYS B C 1
ATOM 790 O O . LYS B 1 26 ? 16.051 51.610 -6.413 1.00 16.74 64 LYS B O 1
ATOM 796 N N . GLY B 1 27 ? 14.733 50.683 -4.807 1.00 14.15 65 GLY B N 1
ATOM 797 C CA . GLY B 1 27 ? 13.501 51.155 -5.354 1.00 14.45 65 GLY B CA 1
ATOM 798 C C . GLY B 1 27 ? 12.794 50.181 -6.293 1.00 14.18 65 GLY B C 1
ATOM 799 O O . GLY B 1 27 ? 11.638 50.465 -6.651 1.00 16.17 65 GLY B O 1
ATOM 800 N N . ASP B 1 28 ? 13.420 49.088 -6.680 1.00 12.56 66 ASP B N 1
ATOM 801 C CA . ASP B 1 28 ? 12.735 48.090 -7.506 1.00 12.87 66 ASP B CA 1
ATOM 802 C C . ASP B 1 28 ? 11.457 47.596 -6.891 1.00 12.44 66 ASP B C 1
ATOM 803 O O . ASP B 1 28 ? 11.435 47.308 -5.644 1.00 13.70 66 ASP B O 1
ATOM 808 N N . ARG B 1 29 ? 10.404 47.327 -7.639 1.00 13.79 67 ARG B N 1
ATOM 809 C CA . ARG B 1 29 ? 9.234 46.600 -7.189 1.00 14.45 67 ARG B CA 1
ATOM 810 C C . ARG B 1 29 ? 9.550 45.146 -7.274 1.00 13.48 67 ARG B C 1
ATOM 811 O O . ARG B 1 29 ? 10.081 44.651 -8.285 1.00 17.16 67 ARG B O 1
ATOM 819 N N . VAL B 1 30 ? 9.285 44.402 -6.224 1.00 13.02 68 VAL B N 1
ATOM 820 C CA . VAL B 1 30 ? 9.545 43.021 -6.102 1.00 12.62 68 VAL B CA 1
ATOM 821 C C . VAL B 1 30 ? 8.225 42.331 -5.789 1.00 12.76 68 VAL B C 1
ATOM 822 O O . VAL B 1 30 ? 7.609 42.649 -4.732 1.00 16.20 68 VAL B O 1
ATOM 826 N N . GLU B 1 31 ? 7.801 41.358 -6.535 1.00 12.20 69 GLU B N 1
ATOM 827 C CA A GLU B 1 31 ? 6.643 40.578 -6.131 0.50 13.22 69 GLU B CA 1
ATOM 828 C CA B GLU B 1 31 ? 6.634 40.448 -6.201 0.50 15.36 69 GLU B CA 1
ATOM 829 C C . GLU B 1 31 ? 7.177 39.331 -5.414 1.00 14.09 69 GLU B C 1
ATOM 830 O O . GLU B 1 31 ? 7.947 38.558 -5.935 1.00 18.24 69 GLU B O 1
ATOM 841 N N . VAL B 1 32 ? 6.759 39.185 -4.184 1.00 12.84 70 VAL B N 1
ATOM 842 C CA . VAL B 1 32 ? 7.238 38.091 -3.328 1.00 11.92 70 VAL B CA 1
ATOM 843 C C . VAL B 1 32 ? 6.329 36.890 -3.508 1.00 12.32 70 VAL B C 1
ATOM 844 O O . VAL B 1 32 ? 5.112 37.036 -3.352 1.00 16.96 70 VAL B O 1
ATOM 848 N N . LEU B 1 33 ? 6.951 35.767 -3.845 1.00 11.78 71 LEU B N 1
ATOM 849 C CA . LEU B 1 33 ? 6.221 34.494 -4.052 1.00 12.35 71 LEU B CA 1
ATOM 850 C C . LEU B 1 33 ? 6.317 33.543 -2.855 1.00 12.66 71 LEU B C 1
ATOM 851 O O . LEU B 1 33 ? 5.411 32.753 -2.669 1.00 15.31 71 LEU B O 1
ATOM 856 N N . SER B 1 34 ? 7.401 33.591 -2.121 1.00 11.65 72 SER B N 1
ATOM 857 C CA . SER B 1 34 ? 7.530 32.728 -0.936 1.00 11.17 72 SER B CA 1
ATOM 858 C C . SER B 1 34 ? 8.503 33.436 0.026 1.00 11.24 72 SER B C 1
ATOM 859 O O . SER B 1 34 ? 9.558 33.842 -0.327 1.00 11.59 72 SER B O 1
ATOM 862 N N A ARG B 1 35 ? 8.083 33.461 1.320 0.50 12.18 73 ARG B N 1
ATOM 863 N N B ARG B 1 35 ? 8.051 33.471 1.311 0.50 12.19 73 ARG B N 1
ATOM 864 C CA A ARG B 1 35 ? 8.873 33.989 2.422 0.50 12.16 73 ARG B CA 1
ATOM 865 C CA B ARG B 1 35 ? 8.836 33.990 2.453 0.50 12.16 73 ARG B CA 1
ATOM 866 C C A ARG B 1 35 ? 9.486 32.851 3.191 0.50 13.46 73 ARG B C 1
ATOM 867 C C B ARG B 1 35 ? 9.483 32.853 3.200 0.50 13.54 73 ARG B C 1
ATOM 868 O O A ARG B 1 35 ? 9.899 33.110 4.381 0.50 18.16 73 ARG B O 1
ATOM 869 O O B ARG B 1 35 ? 9.983 33.115 4.327 0.50 18.28 73 ARG B O 1
ATOM 884 N N . ASP B 1 36 ? 9.544 31.641 2.695 1.00 13.49 74 ASP B N 1
ATOM 885 C CA A ASP B 1 36 ? 9.925 30.526 3.504 0.50 16.18 74 ASP B CA 1
ATOM 886 C CA B ASP B 1 36 ? 9.994 30.530 3.516 0.50 16.08 74 ASP B CA 1
ATOM 887 C C . ASP B 1 36 ? 10.695 29.464 2.703 1.00 14.50 74 ASP B C 1
ATOM 888 O O . ASP B 1 36 ? 10.105 28.731 1.914 1.00 17.71 74 ASP B O 1
ATOM 897 N N . ALA B 1 37 ? 12.011 29.420 2.784 1.00 15.79 75 ALA B N 1
ATOM 898 C CA . ALA B 1 37 ? 12.789 28.422 2.137 1.00 17.56 75 ALA B CA 1
ATOM 899 C C . ALA B 1 37 ? 12.439 27.035 2.671 1.00 17.80 75 ALA B C 1
ATOM 900 O O . ALA B 1 37 ? 12.311 26.846 3.839 1.00 21.37 75 ALA B O 1
ATOM 902 N N . ALA B 1 38 ? 12.387 26.060 1.767 1.00 19.47 76 ALA B N 1
ATOM 903 C CA . ALA B 1 38 ? 12.114 24.692 2.175 1.00 19.82 76 ALA B CA 1
ATOM 904 C C . ALA B 1 38 ? 13.323 24.092 2.856 1.00 22.79 76 ALA B C 1
ATOM 905 O O . ALA B 1 38 ? 13.150 23.136 3.588 1.00 30.95 76 ALA B O 1
ATOM 907 N N . ILE B 1 39 ? 14.517 24.510 2.483 1.00 26.93 77 ILE B N 1
ATOM 908 C CA . ILE B 1 39 ? 15.816 23.968 3.087 1.00 26.46 77 ILE B CA 1
ATOM 909 C C . ILE B 1 39 ? 16.436 24.911 4.088 1.00 31.02 77 ILE B C 1
ATOM 910 O O . ILE B 1 39 ? 16.481 26.082 3.802 1.00 30.36 77 ILE B O 1
ATOM 915 N N . SER B 1 40 ? 17.051 24.372 5.146 1.00 42.19 78 SER B N 1
ATOM 916 C CA . SER B 1 40 ? 17.641 25.140 6.261 1.00 46.94 78 SER B CA 1
ATOM 917 C C . SER B 1 40 ? 18.866 26.068 6.093 1.00 78.94 78 SER B C 1
ATOM 918 O O . SER B 1 40 ? 18.794 27.344 6.226 1.00 105.81 78 SER B O 1
ATOM 921 N N . GLY B 1 41 ? 19.603 25.451 4.887 1.00 78.83 79 GLY B N 1
ATOM 922 C CA . GLY B 1 41 ? 20.608 26.331 4.419 1.00 58.60 79 GLY B CA 1
ATOM 923 C C . GLY B 1 41 ? 20.231 27.627 3.693 1.00 48.90 79 GLY B C 1
ATOM 924 O O . GLY B 1 41 ? 21.073 28.557 3.515 1.00 61.91 79 GLY B O 1
ATOM 925 N N . ASP B 1 42 ? 18.965 27.701 3.266 1.00 38.56 80 ASP B N 1
ATOM 926 C CA . ASP B 1 42 ? 18.507 28.785 2.386 1.00 27.92 80 ASP B CA 1
ATOM 927 C C . ASP B 1 42 ? 17.619 29.714 3.174 1.00 23.70 80 ASP B C 1
ATOM 928 O O . ASP B 1 42 ? 17.057 30.699 2.627 1.00 20.75 80 ASP B O 1
ATOM 933 N N . GLU B 1 43 ? 17.419 29.406 4.446 1.00 27.98 81 GLU B N 1
ATOM 934 C CA . GLU B 1 43 ? 16.615 30.266 5.254 1.00 23.65 81 GLU B CA 1
ATOM 935 C C . GLU B 1 43 ? 17.377 31.702 5.202 1.00 22.13 81 GLU B C 1
ATOM 936 O O . GLU B 1 43 ? 18.716 31.852 5.212 1.00 38.12 81 GLU B O 1
ATOM 942 N N . GLY B 1 44 ? 16.527 32.666 5.148 1.00 18.80 82 GLY B N 1
ATOM 943 C CA . GLY B 1 44 ? 16.869 34.030 4.998 1.00 17.32 82 GLY B CA 1
ATOM 944 C C . GLY B 1 44 ? 16.698 34.559 3.609 1.00 13.50 82 GLY B C 1
ATOM 945 O O . GLY B 1 44 ? 16.649 35.747 3.394 1.00 16.18 82 GLY B O 1
ATOM 946 N N . TRP B 1 45 ? 16.524 33.626 2.671 1.00 11.70 83 TRP B N 1
ATOM 947 C CA . TRP B 1 45 ? 16.294 34.012 1.226 1.00 10.62 83 TRP B CA 1
ATOM 948 C C . TRP B 1 45 ? 14.814 33.713 0.925 1.00 10.29 83 TRP B C 1
ATOM 949 O O . TRP B 1 45 ? 14.259 32.731 1.311 1.00 10.89 83 TRP B O 1
ATOM 960 N N . TRP B 1 46 ? 14.265 34.641 0.099 1.00 9.74 84 TRP B N 1
ATOM 961 C CA . TRP B 1 46 ? 12.924 34.570 -0.318 1.00 10.33 84 TRP B CA 1
ATOM 962 C C . TRP B 1 46 ? 12.877 34.339 -1.886 1.00 10.05 84 TRP B C 1
ATOM 963 O O . TRP B 1 46 ? 13.875 34.649 -2.529 1.00 11.38 84 TRP B O 1
ATOM 974 N N . ALA B 1 47 ? 11.761 33.831 -2.339 1.00 9.90 85 ALA B N 1
ATOM 975 C CA . ALA B 1 47 ? 11.581 33.743 -3.809 1.00 9.93 85 ALA B CA 1
ATOM 976 C C . ALA B 1 47 ? 10.683 34.791 -4.213 1.00 10.38 85 ALA B C 1
ATOM 977 O O . ALA B 1 47 ? 9.657 35.191 -3.576 1.00 11.07 85 ALA B O 1
ATOM 979 N N . GLY B 1 48 ? 10.959 35.334 -5.451 1.00 11.53 86 GLY B N 1
ATOM 980 C CA . GLY B 1 48 ? 10.091 36.365 -5.913 1.00 12.27 86 GLY B CA 1
ATOM 981 C C . GLY B 1 48 ? 10.334 36.563 -7.441 1.00 10.91 86 GLY B C 1
ATOM 982 O O . GLY B 1 48 ? 11.015 35.831 -8.088 1.00 12.01 86 GLY B O 1
ATOM 983 N N . GLN B 1 49 ? 9.749 37.636 -7.864 1.00 12.77 87 GLN B N 1
ATOM 984 C CA A GLN B 1 49 ? 9.811 38.014 -9.345 0.50 13.68 87 GLN B CA 1
ATOM 985 C CA B GLN B 1 49 ? 9.768 38.092 -9.358 0.50 14.81 87 GLN B CA 1
ATOM 986 C C . GLN B 1 49 ? 10.116 39.547 -9.406 1.00 13.22 87 GLN B C 1
ATOM 987 O O . GLN B 1 49 ? 9.479 40.415 -8.799 1.00 15.04 87 GLN B O 1
ATOM 998 N N . VAL B 1 50 ? 11.135 39.883 -10.257 1.00 13.84 88 VAL B N 1
ATOM 999 C CA . VAL B 1 50 ? 11.542 41.240 -10.553 1.00 15.42 88 VAL B CA 1
ATOM 1000 C C . VAL B 1 50 ? 11.673 41.302 -12.108 1.00 15.85 88 VAL B C 1
ATOM 1001 O O . VAL B 1 50 ? 12.311 40.459 -12.679 1.00 15.96 88 VAL B O 1
ATOM 1005 N N . GLY B 1 51 ? 10.957 42.238 -12.710 1.00 20.29 89 GLY B N 1
ATOM 1006 C CA . GLY B 1 51 ? 11.049 42.435 -14.063 1.00 21.69 89 GLY B CA 1
ATOM 1007 C C . GLY B 1 51 ? 10.589 41.219 -14.912 1.00 23.69 89 GLY B C 1
ATOM 1008 O O . GLY B 1 51 ? 11.205 41.002 -15.947 1.00 26.59 89 GLY B O 1
ATOM 1009 N N . GLY B 1 52 ? 9.693 40.402 -14.389 1.00 22.21 90 GLY B N 1
ATOM 1010 C CA . GLY B 1 52 ? 9.306 39.201 -15.124 1.00 27.77 90 GLY B CA 1
ATOM 1011 C C . GLY B 1 52 ? 10.192 37.991 -14.897 1.00 24.07 90 GLY B C 1
ATOM 1012 O O . GLY B 1 52 ? 9.922 36.974 -15.468 1.00 29.48 90 GLY B O 1
ATOM 1013 N N . GLN B 1 53 ? 11.261 38.092 -14.080 1.00 18.30 91 GLN B N 1
ATOM 1014 C CA . GLN B 1 53 ? 12.132 36.938 -13.882 1.00 16.13 91 GLN B CA 1
ATOM 1015 C C . GLN B 1 53 ? 11.927 36.445 -12.448 1.00 14.91 91 GLN B C 1
ATOM 1016 O O . GLN B 1 53 ? 12.022 37.280 -11.490 1.00 15.05 91 GLN B O 1
ATOM 1022 N N . VAL B 1 54 ? 11.785 35.189 -12.288 1.00 14.95 92 VAL B N 1
ATOM 1023 C CA . VAL B 1 54 ? 11.665 34.581 -10.946 1.00 13.85 92 VAL B CA 1
ATOM 1024 C C . VAL B 1 54 ? 12.993 34.132 -10.485 1.00 15.07 92 VAL B C 1
ATOM 1025 O O . VAL B 1 54 ? 13.860 33.642 -11.197 1.00 19.76 92 VAL B O 1
ATOM 1029 N N . GLY B 1 55 ? 13.263 34.364 -9.197 1.00 12.54 93 GLY B N 1
ATOM 1030 C CA . GLY B 1 55 ? 14.546 33.921 -8.625 1.00 11.89 93 GLY B CA 1
ATOM 1031 C C . GLY B 1 55 ? 14.477 34.182 -7.027 1.00 10.33 93 GLY B C 1
ATOM 1032 O O . GLY B 1 55 ? 13.386 34.369 -6.534 1.00 12.24 93 GLY B O 1
ATOM 1033 N N . ILE B 1 56 ? 15.639 34.195 -6.479 1.00 10.50 94 ILE B N 1
ATOM 1034 C CA . ILE B 1 56 ? 15.713 34.344 -4.967 1.00 9.38 94 ILE B CA 1
ATOM 1035 C C . ILE B 1 56 ? 16.495 35.524 -4.705 1.00 10.34 94 ILE B C 1
ATOM 1036 O O . ILE B 1 56 ? 17.367 36.064 -5.385 1.00 11.81 94 ILE B O 1
ATOM 1041 N N . PHE B 1 57 ? 16.245 36.051 -3.460 1.00 10.45 95 PHE B N 1
ATOM 1042 C CA . PHE B 1 57 ? 16.944 37.235 -2.971 1.00 11.42 95 PHE B CA 1
ATOM 1043 C C . PHE B 1 57 ? 16.935 37.255 -1.434 1.00 10.96 95 PHE B C 1
ATOM 1044 O O . PHE B 1 57 ? 16.109 36.601 -0.792 1.00 10.77 95 PHE B O 1
ATOM 1052 N N . PRO B 1 58 ? 17.849 38.021 -0.848 1.00 11.60 96 PRO B N 1
ATOM 1053 C CA . PRO B 1 58 ? 17.857 38.110 0.685 1.00 11.53 96 PRO B CA 1
ATOM 1054 C C . PRO B 1 58 ? 16.671 38.884 1.134 1.00 11.03 96 PRO B C 1
ATOM 1055 O O . PRO B 1 58 ? 16.397 39.984 0.755 1.00 11.58 96 PRO B O 1
ATOM 1059 N N . SER B 1 59 ? 15.953 38.234 2.136 1.00 11.97 97 SER B N 1
ATOM 1060 C CA . SER B 1 59 ? 14.766 38.834 2.675 1.00 11.86 97 SER B CA 1
ATOM 1061 C C . SER B 1 59 ? 14.967 40.230 3.229 1.00 10.73 97 SER B C 1
ATOM 1062 O O . SER B 1 59 ? 14.119 41.044 3.178 1.00 12.17 97 SER B O 1
ATOM 1065 N N . ASN B 1 60 ? 16.171 40.435 3.818 1.00 9.97 98 ASN B N 1
ATOM 1066 C CA A ASN B 1 60 ? 16.399 41.671 4.520 0.50 10.08 98 ASN B CA 1
ATOM 1067 C CA B ASN B 1 60 ? 16.407 41.728 4.511 0.50 9.90 98 ASN B CA 1
ATOM 1068 C C . ASN B 1 60 ? 16.620 42.899 3.619 1.00 10.11 98 ASN B C 1
ATOM 1069 O O . ASN B 1 60 ? 16.761 44.017 4.003 1.00 12.76 98 ASN B O 1
ATOM 1078 N N . TYR B 1 61 ? 16.686 42.608 2.226 1.00 10.70 99 TYR B N 1
ATOM 1079 C CA . TYR B 1 61 ? 16.889 43.668 1.239 1.00 9.80 99 TYR B CA 1
ATOM 1080 C C . TYR B 1 61 ? 15.630 44.194 0.700 1.00 10.46 99 TYR B C 1
ATOM 1081 O O . TYR B 1 61 ? 15.690 45.011 -0.289 1.00 12.36 99 TYR B O 1
ATOM 1090 N N . VAL B 1 62 ? 14.485 43.850 1.177 1.00 10.82 100 VAL B N 1
ATOM 1091 C CA . VAL B 1 62 ? 13.234 44.360 0.783 1.00 11.45 100 VAL B CA 1
ATOM 1092 C C . VAL B 1 62 ? 12.352 44.871 1.935 1.00 11.82 100 VAL B C 1
ATOM 1093 O O . VAL B 1 62 ? 12.549 44.382 3.091 1.00 12.83 100 VAL B O 1
ATOM 1097 N N . SER B 1 63 ? 11.407 45.706 1.683 1.00 12.30 101 SER B N 1
ATOM 1098 C CA . SER B 1 63 ? 10.432 46.139 2.605 1.00 13.75 101 SER B CA 1
ATOM 1099 C C . SER B 1 63 ? 9.045 46.086 2.045 1.00 12.81 101 SER B C 1
ATOM 1100 O O . SER B 1 63 ? 8.869 46.302 0.821 1.00 13.96 101 SER B O 1
ATOM 1103 N N A ARG B 1 64 ? 8.039 45.848 2.844 0.50 13.24 102 ARG B N 1
ATOM 1104 N N B ARG B 1 64 ? 8.003 45.915 2.851 0.50 15.45 102 ARG B N 1
ATOM 1105 C CA A ARG B 1 64 ? 6.749 45.594 2.248 0.50 12.58 102 ARG B CA 1
ATOM 1106 C CA B ARG B 1 64 ? 6.643 45.616 2.352 0.50 15.09 102 ARG B CA 1
ATOM 1107 C C A ARG B 1 64 ? 6.023 46.875 1.940 0.50 12.40 102 ARG B C 1
ATOM 1108 C C B ARG B 1 64 ? 5.865 46.869 1.980 0.50 14.96 102 ARG B C 1
ATOM 1109 O O A ARG B 1 64 ? 5.966 47.797 2.783 0.50 12.99 102 ARG B O 1
ATOM 1110 O O B ARG B 1 64 ? 5.620 47.789 2.779 0.50 13.41 102 ARG B O 1
ATOM 1125 N N . GLY B 1 65 ? 5.349 46.881 0.763 1.00 14.49 103 GLY B N 1
ATOM 1126 C CA . GLY B 1 65 ? 4.607 47.941 0.246 1.00 14.95 103 GLY B CA 1
ATOM 1127 C C . GLY B 1 65 ? 5.267 48.681 -0.897 1.00 18.64 103 GLY B C 1
ATOM 1128 O O . GLY B 1 65 ? 6.468 48.976 -0.772 1.00 20.91 103 GLY B O 1
ATOM 1129 N N . GLY B 1 66 ? 4.463 49.046 -1.884 1.00 18.66 104 GLY B N 1
ATOM 1130 C CA . GLY B 1 66 ? 4.980 49.877 -2.952 1.00 25.06 104 GLY B CA 1
ATOM 1131 C C . GLY B 1 66 ? 4.292 51.197 -3.178 1.00 21.68 104 GLY B C 1
ATOM 1132 O O . GLY B 1 66 ? 4.663 51.971 -4.076 1.00 32.58 104 GLY B O 1
ATOM 1133 N N . GLY B 1 67 ? 3.356 51.492 -2.286 1.00 21.73 105 GLY B N 1
ATOM 1134 C CA . GLY B 1 67 ? 2.564 52.690 -2.396 1.00 22.67 105 GLY B CA 1
ATOM 1135 C C . GLY B 1 67 ? 2.693 53.491 -1.137 1.00 19.41 105 GLY B C 1
ATOM 1136 O O . GLY B 1 67 ? 3.742 53.638 -0.508 1.00 24.50 105 GLY B O 1
ATOM 1137 N N . ALA B 1 68 ? 1.615 54.096 -0.733 1.00 23.07 106 ALA B N 1
ATOM 1138 C CA . ALA B 1 68 ? 1.566 55.030 0.387 1.00 24.84 106 ALA B CA 1
ATOM 1139 C C . ALA B 1 68 ? 1.746 54.473 1.769 1.00 20.74 106 ALA B C 1
ATOM 1140 O O . ALA B 1 68 ? 2.109 55.222 2.668 1.00 25.67 106 ALA B O 1
ATOM 1142 N N . ILE B 1 69 ? 1.427 53.206 1.958 1.00 20.37 107 ILE B N 1
ATOM 1143 C CA . ILE B 1 69 ? 1.529 52.537 3.295 1.00 17.84 107 ILE B CA 1
ATOM 1144 C C . ILE B 1 69 ? 2.619 51.505 3.221 1.00 15.54 107 ILE B C 1
ATOM 1145 O O . ILE B 1 69 ? 2.586 50.592 2.307 1.00 21.62 107 ILE B O 1
ATOM 1150 N N . ARG B 1 70 ? 3.543 51.552 4.145 1.00 14.92 108 ARG B N 1
ATOM 1151 C CA . ARG B 1 70 ? 4.599 50.556 4.223 1.00 15.51 108 ARG B CA 1
ATOM 1152 C C . ARG B 1 70 ? 4.480 49.766 5.493 1.00 12.42 108 ARG B C 1
ATOM 1153 O O . ARG B 1 70 ? 4.068 50.343 6.549 1.00 14.31 108 ARG B O 1
ATOM 1161 N N . ILE B 1 71 ? 4.804 48.517 5.419 1.00 11.76 109 ILE B N 1
ATOM 1162 C CA . ILE B 1 71 ? 4.832 47.662 6.616 1.00 11.77 109 ILE B CA 1
ATOM 1163 C C . ILE B 1 71 ? 6.270 47.418 6.968 1.00 12.91 109 ILE B C 1
ATOM 1164 O O . ILE B 1 71 ? 7.068 46.972 6.126 1.00 14.38 109 ILE B O 1
ATOM 1169 N N . ASN B 1 72 ? 6.609 47.760 8.188 1.00 13.44 110 ASN B N 1
ATOM 1170 C CA . ASN B 1 72 ? 7.984 47.617 8.667 1.00 14.00 110 ASN B CA 1
ATOM 1171 C C . ASN B 1 72 ? 8.192 46.208 9.188 1.00 15.30 110 ASN B C 1
ATOM 1172 O O . ASN B 1 72 ? 7.287 45.508 9.597 1.00 17.44 110 ASN B O 1
ATOM 1177 N N . PRO B 1 73 ? 9.505 45.800 9.328 1.00 16.34 111 PRO B N 1
ATOM 1178 C CA . PRO B 1 73 ? 9.773 44.453 9.752 1.00 19.64 111 PRO B CA 1
ATOM 1179 C C . PRO B 1 73 ? 9.547 44.173 11.201 1.00 22.22 111 PRO B C 1
ATOM 1180 O O . PRO B 1 73 ? 9.507 43.012 11.540 1.00 25.95 111 PRO B O 1
ATOM 1184 N N . ASN B 1 74 ? 9.374 45.190 12.031 1.00 17.36 112 ASN B N 1
ATOM 1185 C CA . ASN B 1 74 ? 8.967 45.004 13.428 1.00 22.31 112 ASN B CA 1
ATOM 1186 C C . ASN B 1 74 ? 7.456 44.935 13.595 1.00 20.72 112 ASN B C 1
ATOM 1187 O O . ASN B 1 74 ? 6.961 44.886 14.705 1.00 26.69 112 ASN B O 1
ATOM 1192 N N . GLY B 1 75 ? 6.722 44.908 12.472 1.00 20.79 113 GLY B N 1
ATOM 1193 C CA . GLY B 1 75 ? 5.316 44.810 12.461 1.00 21.84 113 GLY B CA 1
ATOM 1194 C C . GLY B 1 75 ? 4.510 46.035 12.562 1.00 17.26 113 GLY B C 1
ATOM 1195 O O . GLY B 1 75 ? 3.278 45.942 12.623 1.00 21.32 113 GLY B O 1
ATOM 1196 N N . THR B 1 76 ? 5.146 47.198 12.554 1.00 15.21 114 THR B N 1
ATOM 1197 C CA . THR B 1 76 ? 4.510 48.482 12.525 1.00 14.16 114 THR B CA 1
ATOM 1198 C C . THR B 1 76 ? 4.188 48.913 11.107 1.00 12.81 114 THR B C 1
ATOM 1199 O O . THR B 1 76 ? 4.767 48.395 10.167 1.00 15.37 114 THR B O 1
ATOM 1203 N N . TRP B 1 77 ? 3.326 49.896 10.922 1.00 12.16 115 TRP B N 1
ATOM 120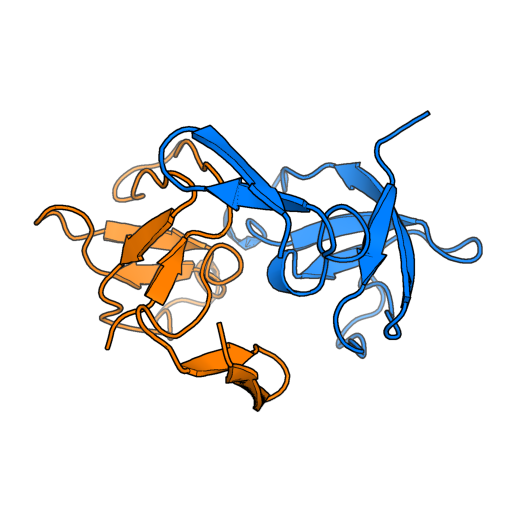4 C CA . TRP B 1 77 ? 3.055 50.476 9.630 1.00 12.14 115 TRP B CA 1
ATOM 1205 C C . TRP B 1 77 ? 3.366 51.965 9.691 1.00 13.31 115 TRP B C 1
ATOM 1206 O O . TRP B 1 77 ? 3.168 52.634 10.686 1.00 15.41 115 TRP B O 1
ATOM 1217 N N . SER B 1 78 ? 3.802 52.424 8.499 1.00 13.81 116 SER B N 1
ATOM 1218 C CA . SER B 1 78 ? 4.178 53.807 8.269 1.00 16.88 116 SER B CA 1
ATOM 1219 C C . SER B 1 78 ? 3.556 54.354 7.018 1.00 15.43 116 SER B C 1
ATOM 1220 O O . SER B 1 78 ? 3.359 53.596 6.049 1.00 18.63 116 SER B O 1
ATOM 1223 N N . ARG B 1 79 ? 3.342 55.684 6.955 1.00 19.75 117 ARG B N 1
ATOM 1224 C CA . ARG B 1 79 ? 3.039 56.360 5.677 1.00 22.61 117 ARG B CA 1
ATOM 1225 C C . ARG B 1 79 ? 4.356 56.616 4.949 1.00 22.82 117 ARG B C 1
ATOM 1226 O O . ARG B 1 79 ? 5.291 57.043 5.567 1.00 32.31 117 ARG B O 1
ATOM 1234 N N . GLN B 1 80 ? 4.395 56.400 3.617 1.00 27.42 118 GLN B N 1
ATOM 1235 C CA . GLN B 1 80 ? 5.639 56.493 2.789 1.00 38.37 118 GLN B CA 1
ATOM 1236 C C . GLN B 1 80 ? 5.129 57.685 2.116 1.00 61.83 118 GLN B C 1
ATOM 1237 O O . GLN B 1 80 ? 5.218 58.727 2.811 1.00 68.63 118 GLN B O 1
#

Foldseek 3Di:
DAAKWFFCAFDDDPDDQADTDHGGFIWGWDAQDDPDVVCHQWTWTDTVHDIHIYGPVRIGHDDQQWDQDPVRDIDGD/DWKFFCDFDDDDDPQEDTHHGGFIKAFDAQADPDPVCNQKTWTDTPRGIGIYGPVRIWADNAQWTAGPVGDIDGD

Solvent-accessible surface area: 9315 Å² total; per-residue (Å²): 157,59,77,78,9,26,3,72,24,81,31,117,43,101,35,179,113,35,5,39,0,110,160,46,42,182,0,51,6,73,47,94,114,30,109,118,74,20,68,21,0,62,3,26,0,68,30,80,70,116,92,8,60,0,5,0,18,27,5,39,156,42,84,34,78,92,105,91,23,90,120,58,73,150,31,178,136,98,55,26,11,2,40,27,96,24,144,43,106,36,156,95,35,12,51,0,115,89,11,41,113,0,87,9,111,45,142,118,41,103,113,103,53,70,134,27,15,41,28,0,39,27,82,65,112,90,6,57,0,0,15,18,8,3,22,85,6,27,45,75,80,53,76,25,56,67,64,67,156,47,190,84

Organism: Homo sapiens (NCBI:txid9606)

Nearest PDB structures (foldseek):
  5k26-assembly1_A  TM=1.013E+00  e=7.053E-14  Homo sapiens
  5k26-assembly1_B  TM=8.368E-01  e=2.474E-11  Homo sapiens
  6cq7-assembly1_A  TM=8.759E-01  e=2.033E-09  Homo sapiens
  6aqb-assembly1_B-2  TM=8.372E-01  e=7.338E-09  Homo sapiens
  5k28-assembly2_B  TM=9.243E-01  e=6.841E-08  Homo sapiens

B-factor: mean 21.91, std 14.61, range [9.01, 204.61]

Radius of gyration: 15.23 Å; Cα contacts (8 Å, |Δi|>4): 368; chains: 2; bounding box: 35×43×38 Å

CATH classification: 2.30.30.40

Sequence (152 aa):
ANPVWTALFDYEPSGQQDELALRKGDRVEVLSRDAAISGDEGWWAGQVVGGGGQVGIFPSNYVSSRGGGAIRINPNGTWSRQPVWTALFDYEPSGQDELALRRKGDRVEEVLSRRDDAAISGDEGWWAGQQVGGQVGIFPSNNYVSRRGGGAIRINPNGTWSRQ